Protein AF-A0A3S0A6E6-F1 (afdb_monomer_lite)

Secondary structure (DSSP, 8-state):
-HHHHHHHHHTT--HHHHHHHTT--HHHHHHHHHHTHHHHHHH-TT-HHHHHHHHHHHHHHHHHHHHHHHHHHHHHHHHHHHHHHHHHHHHHT-

pLDDT: mean 76.17, std 16.58, range [50.47, 97.56]

InterPro domains:
  IPR002514 Transposase IS3/IS911family [PF01527] (1-60)
  IPR009057 Homedomain-like superfamily [SSF46689] (1-92)

Foldseek 3Di:
DVVLVVVVVVVVDDLVVSCVVVVHDSVVVVVVCVVCVVVVVVVCCPDVVNVVVVVVVVVVVVVVVVVVVVVVVVVVVVVVVVVVVVVVVVVVVD

Organism: NCBI:txid2496558

Sequence (94 aa):
KKQTVKYILEQGKSMPQLAEELGISAGVLHNWKAEYRDELQTESLATPERVRQLEQQLREKDLENQEKERVNQDLQEELAILKKALHIFSKERN

Structure (mmCIF, N/CA/C/O backbone):
data_AF-A0A3S0A6E6-F1
#
_entry.id   AF-A0A3S0A6E6-F1
#
loop_
_atom_site.group_PDB
_atom_site.id
_atom_site.type_symbol
_atom_site.label_atom_id
_atom_site.label_alt_id
_atom_site.label_comp_id
_atom_site.label_asym_id
_atom_site.label_entity_id
_atom_site.label_seq_id
_atom_site.pdbx_PDB_ins_code
_atom_site.Cartn_x
_atom_site.Cartn_y
_atom_site.Cartn_z
_atom_site.occupancy
_atom_site.B_iso_or_equiv
_atom_site.auth_seq_id
_atom_site.auth_comp_id
_atom_site.auth_asym_id
_atom_site.auth_atom_id
_atom_site.pdbx_PDB_model_num
ATOM 1 N N . LYS A 1 1 ? -28.803 -14.255 17.189 1.00 52.88 1 LYS A N 1
ATOM 2 C CA . LYS A 1 1 ? -27.779 -13.735 18.133 1.00 52.88 1 LYS A CA 1
ATOM 3 C C . LYS A 1 1 ? -26.859 -12.713 17.453 1.00 52.88 1 LYS A C 1
ATOM 5 O O . LYS A 1 1 ? -26.974 -11.546 17.792 1.00 52.88 1 LYS A O 1
ATOM 10 N N . LYS A 1 2 ? -26.057 -13.086 16.436 1.00 52.41 2 LYS A N 1
ATOM 11 C CA . LYS A 1 2 ? -25.175 -12.148 15.692 1.00 52.41 2 LYS A CA 1
ATOM 12 C C . LYS A 1 2 ? -25.897 -10.946 15.051 1.00 52.41 2 LYS A C 1
ATOM 14 O O . LYS A 1 2 ? -25.484 -9.814 15.262 1.00 52.41 2 LYS A O 1
ATOM 19 N N . GLN A 1 3 ? -27.000 -11.174 14.332 1.00 54.88 3 GLN A N 1
ATOM 20 C CA . GLN A 1 3 ? -27.744 -10.092 13.656 1.00 54.88 3 GLN A CA 1
ATOM 21 C C . GLN A 1 3 ? -28.327 -9.056 14.625 1.00 54.88 3 GLN A C 1
ATOM 23 O O . GLN A 1 3 ? -28.355 -7.871 14.320 1.00 54.88 3 GLN A O 1
ATOM 28 N N . THR A 1 4 ? -28.736 -9.497 15.812 1.00 56.91 4 THR A N 1
ATOM 29 C CA . THR A 1 4 ? -29.289 -8.638 16.858 1.00 56.91 4 THR A CA 1
ATOM 30 C C . THR A 1 4 ? -28.220 -7.701 17.421 1.00 56.91 4 THR A C 1
ATOM 32 O O . THR A 1 4 ? -28.421 -6.496 17.469 1.00 56.91 4 THR A O 1
ATOM 35 N N . VAL A 1 5 ? -27.040 -8.227 17.767 1.00 57.09 5 VAL A N 1
ATOM 36 C CA . VAL A 1 5 ? -25.926 -7.407 18.277 1.00 57.09 5 VAL A CA 1
ATOM 37 C C . VAL A 1 5 ? -25.443 -6.402 17.221 1.00 57.09 5 VAL A C 1
ATOM 39 O O . VAL A 1 5 ? -25.185 -5.250 17.560 1.00 57.09 5 VAL A O 1
ATOM 42 N N . LYS A 1 6 ? -25.396 -6.802 15.941 1.00 59.81 6 LYS A N 1
ATOM 43 C CA . LYS A 1 6 ? -25.015 -5.926 14.819 1.00 59.81 6 LYS A CA 1
ATOM 44 C C . LYS A 1 6 ? -26.013 -4.783 14.598 1.00 59.81 6 LYS A C 1
ATOM 46 O O . LYS A 1 6 ? -25.611 -3.625 14.600 1.00 59.81 6 LYS A O 1
ATOM 51 N N . TYR A 1 7 ? -27.308 -5.098 14.522 1.00 57.88 7 TYR A N 1
ATOM 52 C CA . TYR A 1 7 ? -28.372 -4.101 14.352 1.00 57.88 7 TYR A CA 1
ATOM 53 C C . TYR A 1 7 ? -28.388 -3.055 15.479 1.00 57.88 7 TYR A C 1
ATOM 55 O O . TYR A 1 7 ? -28.742 -1.903 15.261 1.00 57.88 7 TYR A O 1
ATOM 63 N N . ILE A 1 8 ? -27.978 -3.428 16.694 1.00 55.03 8 ILE A N 1
ATOM 64 C CA . ILE A 1 8 ? -28.075 -2.551 17.868 1.00 55.03 8 ILE A CA 1
ATOM 65 C C . ILE A 1 8 ? -26.836 -1.670 18.073 1.00 55.03 8 ILE A C 1
ATOM 67 O O . ILE A 1 8 ? -26.980 -0.539 18.539 1.00 55.03 8 ILE A O 1
ATOM 71 N N . LEU A 1 9 ? -25.651 -2.120 17.648 1.00 56.06 9 LEU A N 1
ATOM 72 C CA . LEU A 1 9 ? -24.470 -1.253 17.543 1.00 56.06 9 LEU A CA 1
ATOM 73 C C . LEU A 1 9 ? -24.670 -0.148 16.492 1.00 56.06 9 LEU A C 1
ATOM 75 O O . LEU A 1 9 ? -24.269 0.987 16.729 1.00 56.06 9 LEU A O 1
ATOM 79 N N . GLU A 1 10 ? -25.347 -0.455 15.382 1.00 55.88 10 GLU A N 1
ATOM 80 C CA . GLU A 1 10 ? -25.694 0.519 14.333 1.00 55.88 10 GLU A CA 1
ATOM 81 C C . GLU A 1 10 ? -26.777 1.528 14.775 1.00 55.88 10 GLU A C 1
ATOM 83 O O . GLU A 1 10 ? -26.829 2.640 14.257 1.00 55.88 10 GLU A O 1
ATOM 88 N N . GLN A 1 11 ? -27.621 1.175 15.755 1.00 53.88 11 GLN A N 1
ATOM 89 C CA . GLN A 1 11 ? -28.738 2.003 16.248 1.00 53.88 11 GLN A CA 1
ATOM 90 C C . GLN A 1 11 ? -28.398 2.866 17.483 1.00 53.88 11 GLN A C 1
ATOM 92 O O . GLN A 1 11 ? -29.245 3.628 17.944 1.00 53.88 11 GLN A O 1
ATOM 97 N N . GLY A 1 12 ? -27.193 2.753 18.056 1.00 53.28 12 GLY A N 1
ATOM 98 C CA . GLY A 1 12 ? -26.740 3.601 19.173 1.00 53.28 12 GLY A CA 1
ATOM 99 C C . GLY A 1 12 ? -27.461 3.395 20.518 1.00 53.28 12 GLY A C 1
ATOM 100 O O . GLY A 1 12 ? -27.323 4.228 21.416 1.00 53.28 12 GLY A O 1
ATOM 101 N N . LYS A 1 13 ? -28.229 2.310 20.692 1.00 60.69 13 LYS A N 1
ATOM 102 C CA . LYS A 1 13 ? -28.933 2.007 21.954 1.00 60.69 13 LYS A CA 1
ATOM 103 C C . LYS A 1 13 ? -27.962 1.508 23.035 1.00 60.69 13 LYS A C 1
ATOM 105 O O . LYS A 1 13 ? -26.978 0.831 22.739 1.00 60.69 13 LYS A O 1
ATOM 110 N N . SER A 1 14 ? -28.258 1.800 24.306 1.00 61.16 14 SER A N 1
ATOM 111 C CA . SER A 1 14 ? -27.404 1.376 25.428 1.00 61.16 14 SER A CA 1
ATOM 112 C C . SER A 1 14 ? -27.684 -0.071 25.866 1.00 61.16 14 SER A C 1
ATOM 114 O O . SER A 1 14 ? -28.811 -0.559 25.798 1.00 61.16 14 SER A O 1
ATOM 116 N N . MET A 1 15 ? -26.650 -0.769 26.347 1.00 63.78 15 MET A N 1
ATOM 117 C CA . MET A 1 15 ? -26.699 -2.190 26.745 1.00 63.78 15 MET A CA 1
ATOM 118 C C . MET A 1 15 ? -27.832 -2.566 27.722 1.00 63.78 15 MET A C 1
ATOM 120 O O . MET A 1 15 ? -28.388 -3.652 27.560 1.00 63.78 15 MET A O 1
ATOM 124 N N . PRO A 1 16 ? -28.212 -1.725 28.705 1.00 63.72 16 PRO A N 1
ATOM 125 C CA . PRO A 1 16 ? -29.363 -1.990 29.570 1.00 63.72 16 PRO A CA 1
ATOM 126 C C . PRO A 1 16 ? -30.690 -2.110 28.812 1.00 63.72 16 PRO A C 1
ATOM 128 O O . PRO A 1 16 ? -31.453 -3.034 29.073 1.00 63.72 16 PRO A O 1
ATOM 131 N N . GLN A 1 17 ? -30.932 -1.240 27.825 1.00 65.88 17 GLN A N 1
ATOM 132 C CA . GLN A 1 17 ? -32.145 -1.298 26.996 1.00 65.88 17 GLN A CA 1
ATOM 133 C C . GLN A 1 17 ? -32.168 -2.558 26.131 1.00 65.88 17 GLN A C 1
ATOM 135 O O . GLN A 1 17 ? -33.214 -3.166 25.933 1.00 65.88 17 GLN A O 1
ATOM 140 N N . LEU A 1 18 ? -30.998 -2.985 25.653 1.00 70.06 18 LEU A N 1
ATOM 141 C CA . LEU A 1 18 ? -30.860 -4.210 24.875 1.00 70.06 18 LEU A CA 1
ATOM 142 C C . LEU A 1 18 ? -31.160 -5.472 25.702 1.00 70.06 18 LEU A C 1
ATOM 144 O O . LEU A 1 18 ? -31.766 -6.415 25.198 1.00 70.06 18 LEU A O 1
ATOM 148 N N . ALA A 1 19 ? -30.720 -5.495 26.960 1.00 68.75 19 ALA A N 1
ATOM 149 C CA . ALA A 1 19 ? -30.985 -6.592 27.887 1.00 68.75 19 ALA A CA 1
ATOM 150 C C . ALA A 1 19 ? -32.491 -6.754 28.145 1.00 68.75 19 ALA A C 1
ATOM 152 O O . ALA A 1 19 ? -33.018 -7.866 28.107 1.00 68.75 19 ALA A O 1
ATOM 153 N N . GLU A 1 20 ? -33.180 -5.630 28.336 1.00 72.25 20 GLU A N 1
ATOM 154 C CA . GLU A 1 20 ? -34.622 -5.576 28.567 1.00 72.25 20 GLU A CA 1
ATOM 155 C C . GLU A 1 20 ? -35.424 -5.979 27.317 1.00 72.25 20 GLU A C 1
ATOM 157 O O . GLU A 1 20 ? -36.307 -6.828 27.404 1.00 72.25 20 GLU A O 1
ATOM 162 N N . GLU A 1 21 ? -35.056 -5.466 26.137 1.00 68.31 21 GLU A N 1
ATOM 163 C CA . GLU A 1 21 ? -35.729 -5.753 24.857 1.00 68.31 21 GLU A CA 1
ATOM 164 C C . GLU A 1 21 ? -35.581 -7.224 24.426 1.00 68.31 21 GLU A C 1
ATOM 166 O O . GLU A 1 21 ? -36.490 -7.804 23.832 1.00 68.31 21 GLU A O 1
ATOM 171 N N . LEU A 1 22 ? -34.450 -7.857 24.750 1.00 71.31 22 LEU A N 1
ATOM 172 C CA . LEU A 1 22 ? -34.186 -9.262 24.429 1.00 71.31 22 LEU A CA 1
ATOM 173 C C . LEU A 1 22 ? -34.561 -10.243 25.545 1.00 71.31 22 LEU A C 1
ATOM 175 O O . LEU A 1 22 ? -34.409 -11.451 25.353 1.00 71.31 22 LEU A O 1
ATOM 179 N N . GLY A 1 23 ? -35.012 -9.753 26.702 1.00 71.62 23 GLY A N 1
ATOM 180 C CA . GLY A 1 23 ? -35.336 -10.586 27.862 1.00 71.62 23 GLY A CA 1
ATOM 181 C C . GLY A 1 23 ? -34.147 -11.400 28.391 1.00 71.62 23 GLY A C 1
ATOM 182 O O . GLY A 1 23 ? -34.337 -12.462 28.982 1.00 71.62 23 GLY A O 1
ATOM 183 N N . ILE A 1 24 ? -32.915 -10.939 28.156 1.00 76.56 24 ILE A N 1
ATOM 184 C CA . ILE A 1 24 ? -31.674 -11.599 28.587 1.00 76.56 24 ILE A CA 1
ATOM 185 C C . ILE A 1 24 ? -30.928 -10.708 29.569 1.00 76.56 24 ILE A C 1
ATOM 187 O O . ILE A 1 24 ? -30.898 -9.490 29.431 1.00 76.56 24 ILE A O 1
ATOM 191 N N . SER A 1 25 ? -30.284 -11.307 30.570 1.00 75.31 25 SER A N 1
ATOM 192 C CA . SER A 1 25 ? -29.563 -10.520 31.569 1.00 75.31 25 SER A CA 1
ATOM 193 C C . SER A 1 25 ? -28.371 -9.781 30.948 1.00 75.31 25 SER A C 1
ATOM 195 O O . SER A 1 25 ? -27.677 -10.293 30.063 1.00 75.31 25 SER A O 1
ATOM 197 N N . ALA A 1 26 ? -28.086 -8.581 31.461 1.00 68.31 26 ALA A N 1
ATOM 198 C CA . ALA A 1 26 ? -26.955 -7.768 31.014 1.00 68.31 26 ALA A CA 1
ATOM 199 C C . ALA A 1 26 ? -25.609 -8.517 31.114 1.00 68.31 26 ALA A C 1
ATOM 201 O O . ALA A 1 26 ? -24.716 -8.293 30.301 1.00 68.31 26 ALA A O 1
ATOM 202 N N . GLY A 1 27 ? -25.479 -9.462 32.055 1.00 72.75 27 GLY A N 1
ATOM 203 C CA . GLY A 1 27 ? -24.297 -10.321 32.183 1.00 72.75 27 GLY A CA 1
ATOM 204 C C . GLY A 1 27 ? -24.055 -11.217 30.962 1.00 72.75 27 GLY A C 1
ATOM 205 O O . GLY A 1 27 ? -22.916 -11.368 30.530 1.00 72.75 27 GLY A O 1
ATOM 206 N N . VAL A 1 28 ? -25.116 -11.748 30.343 1.00 72.88 28 VAL A N 1
ATOM 207 C CA . VAL A 1 28 ? -25.009 -12.563 29.118 1.00 72.88 28 VAL A CA 1
ATOM 208 C C . VAL A 1 28 ? -24.567 -11.702 27.934 1.00 72.88 28 VAL A C 1
ATO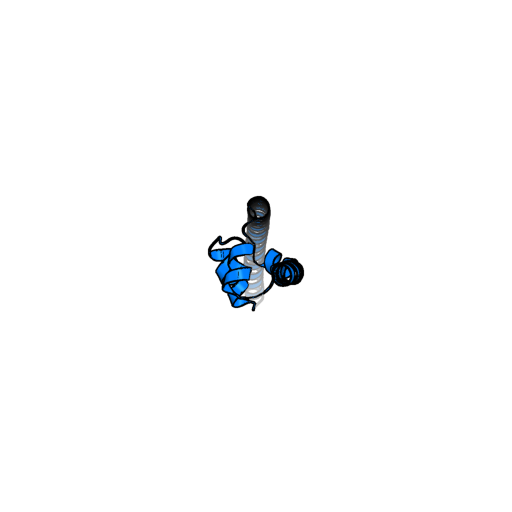M 210 O O . VAL A 1 28 ? -23.712 -12.112 27.152 1.00 72.88 28 VAL A O 1
ATOM 213 N N . LEU A 1 29 ? -25.086 -10.476 27.840 1.00 70.69 29 LEU A N 1
ATOM 214 C CA . LEU A 1 29 ? -24.669 -9.498 26.833 1.00 70.69 29 LEU A CA 1
ATOM 215 C C . LEU A 1 29 ? -23.212 -9.063 26.999 1.00 70.69 29 LEU A C 1
ATOM 217 O O . LEU A 1 29 ? -22.503 -8.920 26.005 1.00 70.69 29 LEU A O 1
ATOM 221 N N . HIS A 1 30 ? -22.745 -8.886 28.236 1.00 70.56 30 HIS A N 1
ATOM 222 C CA . HIS A 1 30 ? -21.339 -8.597 28.515 1.00 70.56 30 HIS A CA 1
ATOM 223 C C . HIS A 1 30 ? -20.419 -9.750 28.099 1.00 70.56 30 HIS A C 1
ATOM 225 O O . HIS A 1 30 ? -19.384 -9.492 27.482 1.00 70.56 30 HIS A O 1
ATOM 231 N N . ASN A 1 31 ? -20.820 -10.999 28.352 1.00 73.75 31 ASN A N 1
ATOM 232 C CA . ASN A 1 31 ? -20.071 -12.174 27.906 1.00 73.75 31 ASN A CA 1
ATOM 233 C C . ASN A 1 31 ? -20.024 -12.273 26.379 1.00 73.75 31 ASN A C 1
ATOM 235 O O . ASN A 1 31 ? -18.947 -12.442 25.818 1.00 73.75 31 ASN A O 1
ATOM 239 N N . TRP A 1 32 ? -21.151 -12.072 25.690 1.00 72.19 32 TRP A N 1
ATOM 240 C CA . TRP A 1 32 ? -21.169 -12.053 24.224 1.00 72.19 32 TRP A CA 1
ATOM 241 C C . TRP A 1 32 ? -20.340 -10.901 23.658 1.00 72.19 32 TRP A C 1
ATOM 243 O O . TRP A 1 32 ? -19.626 -11.085 22.683 1.00 72.19 32 TRP A O 1
ATOM 253 N N . LYS A 1 33 ? -20.367 -9.716 24.275 1.00 66.81 33 LYS A N 1
ATOM 254 C CA . LYS A 1 33 ? -19.511 -8.598 23.859 1.00 66.81 33 LYS A CA 1
ATOM 255 C C . LYS A 1 33 ? -18.028 -8.946 23.971 1.00 66.81 33 LYS A C 1
ATOM 257 O O . LYS A 1 33 ? -17.266 -8.524 23.112 1.00 66.81 33 LYS A 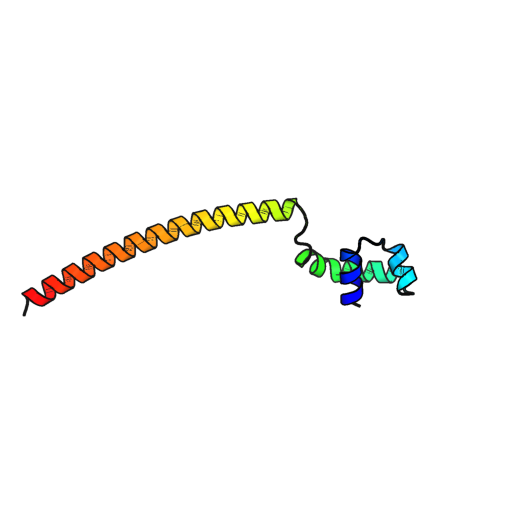O 1
ATOM 262 N N . ALA A 1 34 ? -17.622 -9.654 25.023 1.00 68.69 34 ALA A N 1
ATOM 263 C CA . ALA A 1 34 ? -16.242 -10.092 25.195 1.00 68.69 34 ALA A CA 1
ATOM 264 C C . ALA A 1 34 ? -15.857 -11.150 24.149 1.00 68.69 34 ALA A C 1
ATOM 266 O O . ALA A 1 34 ? -14.816 -11.018 23.518 1.00 68.69 34 ALA A O 1
ATOM 267 N N . GLU A 1 35 ? -16.730 -12.130 23.917 1.00 67.25 35 GLU A N 1
ATOM 268 C CA . GLU A 1 35 ? -16.528 -13.217 22.951 1.00 67.25 35 GLU A CA 1
ATOM 269 C C . GLU A 1 35 ? -16.487 -12.715 21.498 1.00 67.25 35 GLU A C 1
ATOM 271 O O . GLU A 1 35 ? -15.674 -13.167 20.701 1.00 67.25 35 GLU A O 1
ATOM 276 N N . TYR A 1 36 ? -17.306 -11.716 21.164 1.00 62.53 36 TYR A N 1
ATOM 277 C CA . TYR A 1 36 ? -17.334 -11.097 19.838 1.00 62.53 36 TYR A CA 1
ATOM 278 C C . TYR A 1 36 ? -16.457 -9.845 19.732 1.00 62.53 36 TYR A C 1
ATOM 280 O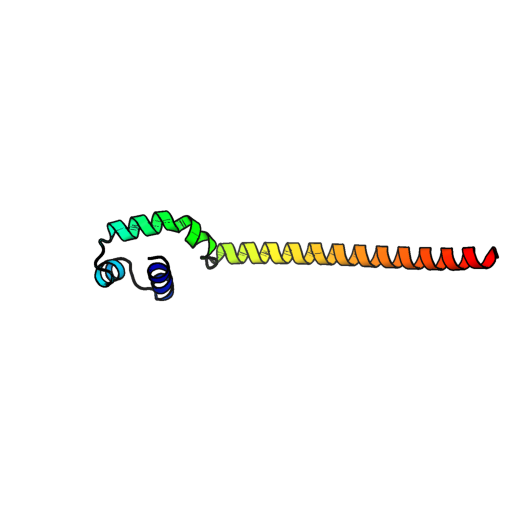 O . TYR A 1 36 ? -16.498 -9.184 18.700 1.00 62.53 36 TYR A O 1
ATOM 288 N N . ARG A 1 37 ? -15.672 -9.481 20.757 1.00 59.28 37 ARG A N 1
ATOM 289 C CA . ARG A 1 37 ? -14.845 -8.258 20.745 1.00 59.28 37 ARG A CA 1
ATOM 290 C C . ARG A 1 37 ? -13.804 -8.287 19.632 1.00 59.28 37 ARG A C 1
ATOM 292 O O . ARG A 1 37 ? -13.620 -7.275 18.964 1.00 59.28 37 ARG A O 1
ATOM 299 N N . ASP A 1 38 ? -13.168 -9.435 19.434 1.00 56.59 38 ASP A N 1
ATOM 300 C CA . ASP A 1 38 ? -12.094 -9.611 18.454 1.00 56.59 38 ASP A CA 1
ATOM 301 C C . ASP A 1 38 ? -12.656 -9.679 17.019 1.00 56.59 38 ASP A C 1
ATOM 303 O O . ASP A 1 38 ? -12.098 -9.101 16.084 1.00 56.59 38 ASP A O 1
ATOM 307 N N . GLU A 1 39 ? -13.840 -10.281 16.848 1.00 53.81 39 GLU A N 1
ATOM 308 C CA . GLU A 1 39 ? -14.582 -10.264 15.577 1.00 53.81 39 GLU A CA 1
ATOM 309 C C . GLU A 1 39 ? -15.137 -8.861 15.255 1.00 53.81 39 GLU A C 1
ATOM 311 O O . GLU A 1 39 ? -15.050 -8.394 14.120 1.00 53.81 39 GLU A O 1
ATOM 316 N N . LEU A 1 40 ? -15.654 -8.139 16.256 1.00 53.34 40 LEU A N 1
ATOM 317 C CA . LEU A 1 40 ? -16.168 -6.773 16.107 1.00 53.34 40 LEU A CA 1
ATOM 318 C C . LEU A 1 40 ? -15.053 -5.741 15.936 1.00 53.34 40 LEU A C 1
ATOM 320 O O . LEU A 1 40 ? -15.290 -4.736 15.283 1.00 53.34 40 LEU A O 1
ATOM 324 N N . GLN A 1 41 ? -13.848 -5.954 16.470 1.00 52.19 41 GLN A N 1
ATOM 325 C CA . GLN A 1 41 ? -12.683 -5.111 16.168 1.00 52.19 41 GLN A CA 1
ATOM 326 C C . GLN A 1 41 ? -12.267 -5.207 14.699 1.00 52.19 41 GLN A C 1
ATOM 328 O O . GLN A 1 41 ? -11.752 -4.235 14.152 1.00 52.19 41 GLN A O 1
ATOM 333 N N . THR A 1 42 ? -12.530 -6.347 14.058 1.00 50.47 42 THR A N 1
ATOM 334 C CA . THR A 1 42 ? -12.259 -6.548 12.632 1.00 50.47 42 THR A CA 1
ATOM 335 C C . THR A 1 42 ? -13.290 -5.822 11.753 1.00 50.47 42 THR A C 1
ATOM 337 O O . THR A 1 42 ? -12.916 -5.263 10.725 1.00 50.47 42 THR A O 1
ATOM 340 N N . GLU A 1 43 ? -14.564 -5.741 12.168 1.00 51.78 43 GLU A N 1
ATOM 341 C CA . GLU A 1 43 ? -15.598 -4.961 11.451 1.00 51.78 43 GLU A CA 1
ATOM 342 C C . GLU A 1 43 ? -15.699 -3.486 11.895 1.00 51.78 43 GLU A C 1
ATOM 344 O O . GLU A 1 43 ? -16.181 -2.645 11.137 1.00 51.78 43 GLU A O 1
ATOM 349 N N . SER A 1 44 ? -15.208 -3.124 13.083 1.00 53.25 44 SER A N 1
ATOM 350 C CA . SER A 1 44 ? -15.166 -1.747 13.594 1.00 53.25 44 SER A CA 1
ATOM 351 C C . SER A 1 44 ? -13.969 -0.992 13.010 1.00 53.25 44 SER A C 1
ATOM 353 O O . SER A 1 44 ? -13.109 -0.481 13.725 1.00 53.25 44 SER A O 1
ATOM 355 N N . LEU A 1 45 ? -13.946 -0.864 11.684 1.00 52.88 45 LEU A N 1
ATOM 356 C CA . LEU A 1 45 ? -13.026 -0.017 10.913 1.00 52.88 45 LEU A CA 1
ATOM 357 C C . LEU A 1 45 ? -13.152 1.491 11.246 1.00 52.88 45 LEU A C 1
ATOM 359 O O . LEU A 1 45 ? -12.453 2.312 10.663 1.00 52.88 45 LEU A O 1
ATOM 363 N N . ALA A 1 46 ? -14.028 1.872 12.180 1.00 55.44 46 ALA A N 1
ATOM 364 C CA . ALA A 1 46 ? -14.440 3.245 12.461 1.00 55.44 46 ALA A CA 1
ATOM 365 C C . ALA A 1 46 ? -13.678 3.941 13.607 1.00 55.44 46 ALA A C 1
ATOM 367 O O . ALA A 1 46 ? -14.148 4.958 14.115 1.00 55.44 46 ALA A O 1
ATOM 368 N N . THR A 1 47 ? -12.517 3.444 14.045 1.00 68.12 47 THR A N 1
ATOM 369 C CA . THR A 1 47 ? -11.677 4.226 14.970 1.00 68.12 47 THR A CA 1
ATOM 370 C C . THR A 1 47 ? -10.876 5.257 14.160 1.00 68.12 47 THR A C 1
ATOM 372 O O . THR A 1 47 ? -10.078 4.842 13.314 1.00 68.12 47 THR A O 1
ATOM 375 N N . PRO A 1 48 ? -11.011 6.579 14.403 1.00 71.94 48 PRO A N 1
ATOM 376 C CA . PRO A 1 48 ? -10.361 7.621 13.592 1.00 71.94 48 PRO A CA 1
ATOM 377 C C . PRO A 1 48 ? -8.839 7.460 13.465 1.00 71.94 48 PRO A C 1
ATOM 379 O O . PRO A 1 48 ? -8.251 7.740 12.423 1.00 71.94 48 PRO A O 1
ATOM 382 N N . GLU A 1 49 ? -8.194 6.956 14.517 1.00 74.88 49 GLU A N 1
ATOM 383 C CA . GLU A 1 49 ? -6.757 6.685 14.531 1.00 74.88 49 GLU A CA 1
ATOM 384 C C . GLU A 1 49 ? -6.363 5.560 13.563 1.00 74.88 49 GLU A C 1
ATOM 386 O O . GLU A 1 49 ? -5.371 5.673 12.842 1.00 74.88 49 GLU A O 1
ATOM 391 N N . ARG A 1 50 ? -7.170 4.495 13.485 1.00 76.19 50 ARG A N 1
ATOM 392 C CA . ARG A 1 50 ? -6.916 3.374 12.576 1.00 76.19 50 ARG A CA 1
ATOM 393 C C . ARG A 1 50 ? -7.162 3.766 11.122 1.00 76.19 50 ARG A C 1
ATOM 395 O O . ARG A 1 50 ? -6.377 3.370 10.266 1.00 76.19 50 ARG A O 1
ATOM 402 N N . VAL A 1 51 ? -8.184 4.582 10.857 1.00 80.25 51 VAL A N 1
ATOM 403 C CA . VAL A 1 51 ? -8.430 5.163 9.525 1.00 80.25 51 VAL A CA 1
ATOM 404 C C . VAL A 1 51 ? -7.221 5.981 9.076 1.00 80.25 51 VAL A C 1
ATOM 406 O O . VAL A 1 51 ? -6.689 5.737 7.999 1.00 80.25 51 VAL A O 1
ATOM 409 N N . ARG A 1 52 ? -6.699 6.863 9.938 1.00 83.00 52 ARG A N 1
ATOM 410 C CA . ARG A 1 52 ? -5.507 7.668 9.631 1.00 83.00 52 ARG A CA 1
ATOM 411 C C . ARG A 1 52 ? -4.269 6.814 9.334 1.00 83.00 52 ARG A C 1
ATOM 413 O O . ARG A 1 52 ? -3.507 7.141 8.426 1.00 83.00 52 ARG A O 1
ATOM 420 N N . GLN A 1 53 ? -4.062 5.726 10.081 1.00 83.50 53 GLN A N 1
ATOM 421 C CA . GLN A 1 53 ? -2.974 4.775 9.815 1.00 83.50 53 GLN A CA 1
ATOM 422 C C . GLN A 1 53 ? -3.149 4.074 8.463 1.00 83.50 53 GLN A C 1
ATOM 424 O O . GLN A 1 53 ? -2.186 3.957 7.710 1.00 83.50 53 GLN A O 1
ATOM 429 N N . LEU A 1 54 ? -4.365 3.626 8.141 1.00 86.00 54 LEU A N 1
ATOM 430 C CA . LEU A 1 54 ? -4.663 2.972 6.866 1.00 86.00 54 LEU A CA 1
ATOM 431 C C . LEU A 1 54 ? -4.500 3.932 5.685 1.00 86.00 54 LEU A C 1
ATOM 433 O O . LEU A 1 54 ? -3.910 3.556 4.681 1.00 86.00 54 LEU A O 1
ATOM 437 N N . GLU A 1 55 ? -4.940 5.183 5.816 1.00 87.62 55 GLU A N 1
ATOM 438 C CA . GLU A 1 55 ? -4.712 6.218 4.803 1.00 87.62 55 GLU A CA 1
ATOM 439 C C . GLU A 1 55 ? -3.223 6.488 4.575 1.00 87.62 55 GLU A C 1
ATOM 441 O O . GLU A 1 55 ? -2.795 6.706 3.443 1.00 87.62 55 GLU A O 1
ATOM 446 N N . GLN A 1 56 ? -2.417 6.489 5.641 1.00 92.12 56 GLN A N 1
ATOM 447 C CA . GLN A 1 56 ? -0.971 6.630 5.510 1.00 92.12 56 GLN A CA 1
ATOM 448 C C . GLN A 1 56 ? -0.360 5.434 4.772 1.00 92.12 56 GLN A C 1
ATOM 450 O 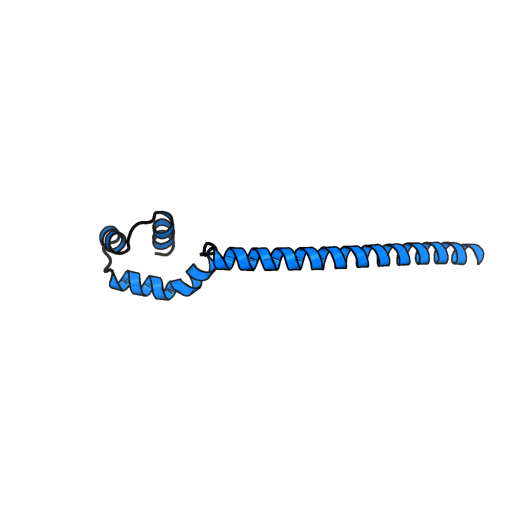O . GLN A 1 56 ? 0.393 5.638 3.823 1.00 92.12 56 GLN A O 1
ATOM 455 N N . GLN A 1 57 ? -0.729 4.211 5.157 1.00 92.75 57 GLN A N 1
ATOM 456 C CA . GLN A 1 57 ? -0.265 2.996 4.483 1.00 92.75 57 GLN A CA 1
ATOM 457 C C . GLN A 1 57 ? -0.676 2.970 3.010 1.00 92.75 57 GLN A C 1
ATOM 459 O O . GLN A 1 57 ? 0.113 2.557 2.165 1.00 92.75 57 GLN A O 1
ATOM 464 N N . LEU A 1 58 ? -1.885 3.438 2.693 1.00 94.19 58 LEU A N 1
ATOM 465 C CA . LEU A 1 58 ? -2.368 3.522 1.320 1.00 94.19 58 LEU A CA 1
ATOM 466 C C . LEU A 1 58 ? -1.514 4.492 0.496 1.00 94.19 58 LEU A C 1
ATOM 468 O O . LEU A 1 58 ? -1.036 4.117 -0.567 1.00 94.19 58 LEU A O 1
ATOM 472 N N . ARG A 1 59 ? -1.220 5.687 1.028 1.00 94.31 59 ARG A N 1
ATOM 473 C CA . ARG A 1 59 ? -0.337 6.657 0.357 1.00 94.31 59 ARG A CA 1
ATOM 474 C C . ARG A 1 59 ? 1.068 6.107 0.116 1.00 94.31 59 ARG A C 1
ATOM 476 O O . ARG A 1 59 ? 1.625 6.305 -0.959 1.00 94.31 59 ARG A O 1
ATOM 483 N N . GLU A 1 60 ? 1.645 5.423 1.101 1.00 94.81 60 GLU A N 1
ATOM 484 C CA . GLU A 1 60 ? 2.964 4.793 0.961 1.00 94.81 60 GLU A CA 1
ATOM 485 C C . GLU A 1 60 ? 2.948 3.702 -0.121 1.00 94.81 60 GLU A C 1
ATOM 487 O O . GLU A 1 60 ? 3.858 3.632 -0.948 1.00 94.81 60 GLU A O 1
ATOM 492 N N . LYS A 1 61 ? 1.881 2.895 -0.168 1.00 95.12 61 LYS A N 1
ATOM 493 C CA . LYS A 1 61 ? 1.689 1.861 -1.191 1.00 95.12 61 LYS A CA 1
ATOM 494 C C . LYS A 1 61 ? 1.481 2.435 -2.586 1.00 95.12 61 LYS A C 1
ATOM 496 O O . LYS A 1 61 ? 2.009 1.875 -3.543 1.00 95.12 61 LYS A O 1
ATOM 501 N N . ASP A 1 62 ? 0.759 3.541 -2.705 1.00 96.19 62 ASP A N 1
ATOM 502 C CA . ASP A 1 62 ? 0.544 4.212 -3.986 1.00 96.19 62 ASP A CA 1
ATOM 503 C C . ASP A 1 62 ? 1.860 4.747 -4.560 1.00 96.19 62 ASP A C 1
ATOM 505 O O . ASP A 1 62 ? 2.134 4.550 -5.743 1.00 96.19 62 ASP A O 1
ATOM 509 N N . LEU A 1 63 ? 2.715 5.344 -3.722 1.00 96.06 63 LEU A N 1
ATOM 510 C CA . LEU A 1 63 ? 4.052 5.785 -4.131 1.00 96.06 63 LEU A CA 1
ATOM 511 C C . LEU A 1 63 ? 4.938 4.605 -4.556 1.00 96.06 63 LEU A C 1
ATOM 513 O O . LEU A 1 63 ? 5.583 4.661 -5.602 1.00 96.06 63 LEU A O 1
ATOM 517 N N . GLU A 1 64 ? 4.935 3.515 -3.782 1.00 96.62 64 GLU A N 1
ATOM 518 C CA . GLU A 1 64 ? 5.676 2.291 -4.115 1.00 96.62 64 GLU A CA 1
ATOM 519 C C . GLU A 1 64 ? 5.219 1.700 -5.462 1.00 96.62 64 GLU A C 1
ATOM 521 O O . GLU A 1 64 ? 6.040 1.260 -6.267 1.00 96.62 64 GLU A O 1
ATOM 526 N N . ASN A 1 65 ? 3.911 1.702 -5.725 1.00 97.12 65 ASN A N 1
ATOM 527 C CA . ASN A 1 65 ? 3.351 1.211 -6.981 1.00 97.12 65 ASN A CA 1
ATOM 528 C C . ASN A 1 65 ? 3.713 2.107 -8.167 1.00 97.12 65 ASN A C 1
ATOM 530 O O . ASN A 1 65 ? 4.052 1.583 -9.224 1.00 97.12 65 ASN A O 1
ATOM 534 N N . GLN A 1 66 ? 3.679 3.431 -8.001 1.00 96.94 66 GLN A N 1
ATOM 535 C CA . GLN A 1 66 ? 4.073 4.363 -9.060 1.00 96.94 66 GLN A CA 1
ATOM 536 C C . GLN A 1 66 ? 5.532 4.166 -9.478 1.00 96.94 66 GLN A C 1
ATOM 538 O O . GLN A 1 66 ? 5.827 4.140 -10.672 1.00 96.94 66 GLN A O 1
ATOM 543 N N . GLU A 1 67 ? 6.434 3.969 -8.516 1.00 96.69 67 GLU A N 1
ATOM 544 C CA . GLU A 1 67 ? 7.845 3.711 -8.811 1.00 96.69 67 GLU A CA 1
ATOM 545 C C . GLU A 1 67 ? 8.032 2.385 -9.558 1.00 96.69 67 GLU A C 1
ATOM 547 O O . GLU A 1 67 ? 8.719 2.321 -10.577 1.00 96.69 67 GLU A O 1
ATOM 552 N N . LYS A 1 68 ? 7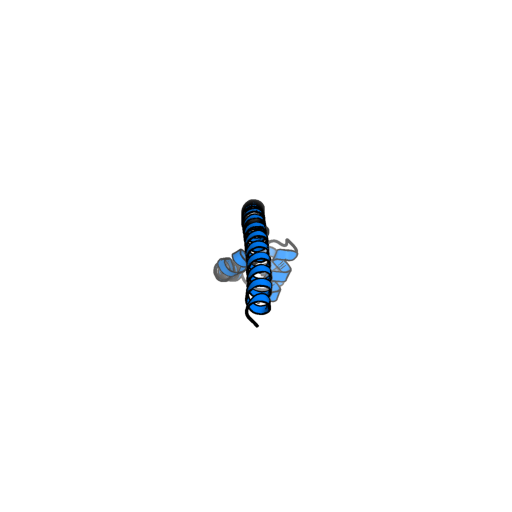.360 1.320 -9.106 1.00 97.00 68 LYS A N 1
ATOM 553 C CA . LYS A 1 68 ? 7.398 0.021 -9.794 1.00 97.00 68 LYS A CA 1
ATOM 554 C C . LYS A 1 68 ? 6.851 0.098 -11.211 1.00 97.00 68 LYS A C 1
ATOM 556 O O . LYS A 1 68 ? 7.379 -0.576 -12.094 1.00 97.00 68 LYS A O 1
ATOM 561 N N . GLU A 1 69 ? 5.797 0.873 -11.426 1.00 97.00 69 GLU A N 1
ATOM 562 C CA . GLU A 1 69 ? 5.206 1.061 -12.747 1.00 97.00 69 GLU A CA 1
ATOM 563 C C . GLU A 1 69 ? 6.191 1.771 -13.683 1.00 97.00 69 GLU A C 1
ATOM 565 O O . GLU A 1 69 ? 6.411 1.300 -14.795 1.00 97.00 69 GLU A O 1
ATOM 570 N N . ARG A 1 70 ? 6.872 2.825 -13.209 1.00 96.81 70 ARG A N 1
ATOM 571 C CA . ARG A 1 70 ? 7.932 3.493 -13.981 1.00 96.81 70 ARG A CA 1
ATOM 572 C C . ARG A 1 70 ? 9.045 2.534 -14.385 1.00 96.81 70 ARG A C 1
ATOM 574 O O . ARG A 1 70 ? 9.373 2.447 -15.562 1.00 96.81 70 ARG A O 1
ATOM 581 N N . VAL A 1 71 ? 9.578 1.772 -13.432 1.00 96.88 71 VAL A N 1
ATOM 582 C CA . VAL A 1 71 ? 10.647 0.802 -13.712 1.00 96.88 71 VAL A CA 1
ATOM 583 C C . VAL A 1 71 ? 10.183 -0.269 -14.704 1.00 96.88 71 VAL A C 1
ATOM 585 O O . VAL A 1 71 ? 10.937 -0.661 -15.591 1.00 96.88 71 VAL A O 1
ATOM 588 N N . ASN A 1 72 ? 8.938 -0.743 -14.593 1.00 97.56 72 ASN A N 1
ATOM 589 C CA . ASN A 1 72 ? 8.389 -1.694 -15.559 1.00 97.56 72 ASN A CA 1
ATOM 590 C C . ASN A 1 72 ? 8.293 -1.099 -16.963 1.00 97.56 72 ASN A C 1
ATOM 592 O O . ASN A 1 72 ? 8.613 -1.794 -17.926 1.00 97.56 72 ASN A O 1
ATOM 596 N N . GLN A 1 73 ? 7.867 0.157 -17.082 1.00 97.25 73 GLN A N 1
ATOM 597 C CA . GLN A 1 73 ? 7.785 0.846 -18.367 1.00 97.25 73 GLN A CA 1
ATOM 598 C C . GLN A 1 73 ? 9.170 0.991 -19.003 1.00 97.25 73 GLN A C 1
ATOM 600 O O . GLN A 1 73 ? 9.348 0.567 -20.145 1.00 97.25 73 GLN A O 1
ATOM 605 N N . ASP A 1 74 ? 10.166 1.456 -18.247 1.00 96.88 74 ASP A N 1
ATOM 606 C CA . ASP A 1 74 ? 11.544 1.600 -18.732 1.00 96.88 74 ASP A CA 1
ATOM 607 C C . ASP A 1 74 ? 12.104 0.248 -19.227 1.00 96.88 74 ASP A C 1
ATOM 609 O O . ASP A 1 74 ? 12.618 0.136 -20.343 1.00 96.88 74 ASP A O 1
ATOM 613 N N . LEU A 1 75 ? 11.910 -0.831 -18.458 1.00 97.12 75 LEU A N 1
ATOM 614 C CA . LEU A 1 75 ? 12.331 -2.183 -18.854 1.00 97.12 75 LEU A CA 1
ATOM 615 C C . LEU A 1 75 ? 11.598 -2.697 -20.102 1.00 97.12 75 LEU A C 1
ATOM 617 O O . LEU A 1 75 ? 12.182 -3.394 -20.938 1.00 97.12 75 LEU A O 1
ATOM 621 N N . GLN A 1 76 ? 10.308 -2.391 -20.242 1.00 96.88 76 GLN A N 1
ATOM 622 C CA . GLN A 1 76 ? 9.542 -2.754 -21.433 1.00 96.88 76 GLN A CA 1
ATOM 623 C C . GLN A 1 76 ? 10.057 -2.023 -22.676 1.00 96.88 76 GLN A C 1
ATOM 625 O O . GLN A 1 76 ? 10.143 -2.640 -23.745 1.00 96.88 76 GLN A O 1
ATOM 630 N N . GLU A 1 77 ? 10.434 -0.752 -22.545 1.00 96.12 77 GLU A N 1
ATOM 631 C CA . GLU A 1 77 ? 11.051 0.026 -23.619 1.00 96.12 77 GLU A CA 1
ATOM 632 C C . GLU A 1 77 ? 12.419 -0.542 -24.012 1.00 96.12 77 GLU A C 1
ATOM 634 O O . GLU A 1 77 ? 12.660 -0.785 -25.200 1.00 96.12 77 GLU A O 1
ATOM 639 N N . GLU A 1 78 ? 13.281 -0.860 -23.042 1.00 95.44 78 GLU A N 1
ATOM 640 C CA . GLU A 1 78 ? 14.573 -1.509 -23.295 1.00 95.44 78 GLU A CA 1
ATOM 641 C C . GLU A 1 78 ? 14.404 -2.831 -24.054 1.00 95.44 78 GLU A C 1
ATOM 643 O O . GLU A 1 78 ? 15.052 -3.072 -25.079 1.00 95.44 78 GLU A O 1
ATOM 648 N N . LEU A 1 79 ? 13.467 -3.677 -23.612 1.00 96.50 79 LEU A N 1
ATOM 649 C CA . LEU A 1 79 ? 13.142 -4.923 -24.303 1.00 96.50 79 LEU A CA 1
ATOM 650 C C . LEU A 1 79 ? 12.614 -4.678 -25.718 1.00 96.50 79 LEU A C 1
ATOM 652 O O . LEU A 1 79 ? 12.917 -5.457 -26.626 1.00 96.50 79 LEU A O 1
ATOM 656 N N . ALA A 1 80 ? 11.824 -3.627 -25.937 1.00 96.88 80 ALA A N 1
ATOM 657 C CA . ALA A 1 80 ? 11.320 -3.282 -27.260 1.00 96.88 80 ALA A CA 1
ATOM 658 C C . ALA A 1 80 ? 12.451 -2.848 -28.204 1.00 96.88 80 ALA A C 1
ATOM 660 O O . ALA A 1 80 ? 12.471 -3.275 -29.364 1.00 96.88 80 ALA A O 1
ATOM 661 N N . ILE A 1 81 ? 13.411 -2.058 -27.717 1.00 95.19 81 ILE A N 1
ATOM 662 C CA . ILE A 1 81 ? 14.606 -1.659 -28.472 1.00 95.19 81 ILE A CA 1
ATOM 663 C C . ILE A 1 81 ? 15.441 -2.893 -28.821 1.00 95.19 81 ILE A C 1
ATOM 665 O O . ILE A 1 81 ? 15.760 -3.105 -29.992 1.00 95.19 81 ILE A O 1
ATOM 669 N N . LEU A 1 82 ? 15.727 -3.753 -27.840 1.00 94.62 82 LEU A N 1
ATOM 670 C CA . LEU A 1 82 ? 16.500 -4.981 -28.042 1.00 94.62 82 LEU A CA 1
ATOM 671 C C . LEU A 1 82 ? 15.831 -5.920 -29.051 1.00 94.62 82 LEU A C 1
ATOM 673 O O . LEU A 1 82 ? 16.492 -6.434 -29.952 1.00 94.62 82 LEU A O 1
ATOM 677 N N . LYS A 1 83 ? 14.509 -6.106 -28.961 1.00 95.25 83 LYS A N 1
ATOM 678 C CA . LYS A 1 83 ? 13.740 -6.904 -29.930 1.00 95.25 83 LYS A CA 1
ATOM 679 C C . LYS A 1 83 ? 13.808 -6.318 -31.338 1.00 95.25 83 LYS A C 1
ATOM 681 O O . LYS A 1 83 ? 13.979 -7.070 -32.296 1.00 95.25 83 LYS A O 1
ATOM 686 N N . LYS A 1 84 ? 13.689 -4.993 -31.482 1.00 95.12 84 LYS A N 1
ATOM 687 C CA . LYS A 1 84 ? 13.827 -4.314 -32.781 1.00 95.12 84 LYS A CA 1
ATOM 688 C C . LYS A 1 84 ? 15.230 -4.503 -33.355 1.00 95.12 84 LYS A C 1
ATOM 690 O O . LYS A 1 84 ? 15.345 -4.869 -34.521 1.00 95.12 84 LYS A O 1
ATOM 695 N N . ALA A 1 85 ? 16.270 -4.310 -32.545 1.00 93.81 85 ALA A N 1
ATOM 696 C CA . ALA A 1 85 ? 17.656 -4.521 -32.952 1.00 93.81 85 ALA A CA 1
ATOM 697 C C . ALA A 1 85 ? 17.883 -5.970 -33.404 1.00 93.81 85 ALA A C 1
ATOM 699 O O . ALA A 1 85 ? 18.361 -6.202 -34.511 1.00 93.81 85 ALA A O 1
ATOM 700 N N . LEU A 1 86 ? 17.449 -6.949 -32.602 1.00 93.25 86 LEU A N 1
ATOM 701 C CA . LEU A 1 86 ? 17.544 -8.368 -32.942 1.00 93.25 86 LEU A CA 1
ATOM 702 C C . LEU A 1 86 ? 16.844 -8.692 -34.266 1.00 93.25 86 LEU A C 1
ATOM 704 O O . LEU A 1 86 ? 17.387 -9.440 -35.077 1.00 93.25 86 LEU A O 1
ATOM 708 N N . HIS A 1 87 ? 15.655 -8.132 -34.498 1.00 92.38 87 HIS A N 1
ATOM 709 C CA . HIS A 1 87 ? 14.913 -8.321 -35.745 1.00 92.38 87 HIS A CA 1
ATOM 710 C C . HIS A 1 87 ? 15.657 -7.761 -36.960 1.00 92.38 87 HIS A C 1
ATOM 712 O O . HIS A 1 87 ? 15.682 -8.409 -38.003 1.00 92.38 87 HIS A O 1
ATOM 718 N N . ILE A 1 88 ? 16.286 -6.588 -36.827 1.00 90.75 88 ILE A N 1
ATOM 719 C CA . ILE A 1 88 ? 17.121 -5.992 -37.881 1.00 90.75 88 ILE A CA 1
ATOM 720 C C . ILE A 1 88 ? 18.329 -6.895 -38.160 1.00 90.75 88 ILE A C 1
ATOM 722 O O . ILE A 1 88 ? 18.501 -7.350 -39.289 1.00 90.75 88 ILE A O 1
ATOM 726 N N . PHE A 1 89 ? 19.097 -7.254 -37.127 1.00 88.38 89 PHE A N 1
ATOM 727 C CA . PHE A 1 89 ? 20.284 -8.104 -37.276 1.00 88.38 89 PHE A CA 1
ATOM 728 C C . PHE A 1 89 ? 19.964 -9.506 -37.813 1.00 88.38 89 PHE A C 1
ATOM 730 O O . PHE A 1 89 ? 20.755 -10.084 -38.555 1.00 88.38 89 PHE A O 1
ATOM 737 N N . SER A 1 90 ? 18.801 -10.064 -37.473 1.00 87.19 90 SER A N 1
ATOM 738 C CA . SER A 1 90 ? 18.371 -11.374 -37.982 1.00 87.19 90 SER A CA 1
ATOM 739 C C . SER A 1 90 ? 17.928 -11.323 -39.449 1.00 87.19 90 SER A C 1
ATOM 741 O O . SER A 1 90 ? 17.990 -12.341 -40.136 1.00 87.19 90 SER A O 1
ATOM 743 N N . LYS A 1 91 ? 17.485 -10.159 -39.941 1.00 77.44 91 LYS A N 1
ATOM 744 C CA . LYS A 1 91 ? 17.121 -9.950 -41.349 1.00 77.44 91 LYS A CA 1
ATOM 745 C C . LYS A 1 91 ? 18.319 -9.667 -42.247 1.00 77.44 91 LYS A C 1
ATOM 747 O O . LYS A 1 91 ? 18.283 -10.088 -43.387 1.00 77.44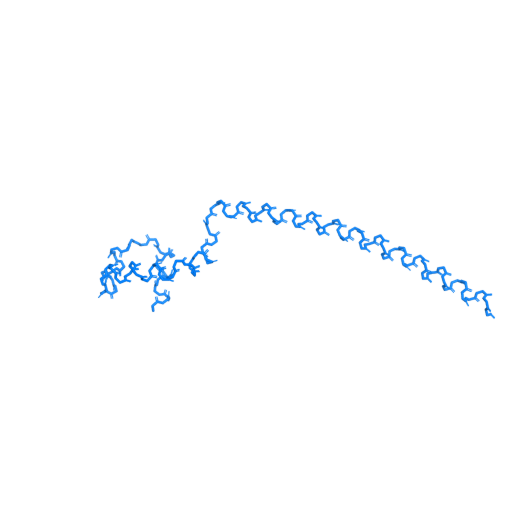 91 LYS A O 1
ATOM 752 N N . GLU A 1 92 ? 19.358 -8.995 -41.753 1.00 69.69 92 GLU A N 1
ATOM 753 C CA . GLU A 1 92 ? 20.572 -8.721 -42.544 1.00 69.69 92 GLU A CA 1
ATOM 754 C C . GLU A 1 92 ? 21.449 -9.962 -42.782 1.00 69.69 92 GLU A C 1
ATOM 756 O O . GLU A 1 92 ? 22.339 -9.945 -43.628 1.00 69.69 92 GLU A O 1
ATOM 761 N N . ARG A 1 93 ? 21.221 -11.043 -42.028 1.00 61.28 93 ARG A N 1
ATOM 762 C CA . ARG A 1 93 ? 22.021 -12.274 -42.087 1.00 61.28 93 ARG A CA 1
ATOM 763 C C . ARG A 1 93 ? 21.427 -13.362 -43.004 1.00 61.28 93 ARG A C 1
ATOM 765 O O . ARG A 1 93 ? 22.053 -14.411 -43.147 1.00 61.28 93 ARG A O 1
ATOM 772 N N . ASN A 1 94 ? 20.256 -13.120 -43.603 1.00 52.22 94 ASN A N 1
ATOM 773 C CA . ASN A 1 94 ? 19.611 -13.969 -44.618 1.00 52.22 94 ASN A CA 1
ATOM 774 C C . ASN A 1 94 ? 19.512 -13.215 -45.945 1.00 52.22 94 ASN A C 1
ATOM 776 O O . ASN A 1 94 ? 19.584 -13.889 -46.994 1.00 52.22 94 ASN A O 1
#

Radius of gyration: 28.98 Å; chains: 1; bounding box: 58×22×77 Å